Protein AF-A0A1M5U151-F1 (afdb_monomer_lite)

pLDDT: mean 74.94, std 15.11, range [44.91, 96.19]

Radius of gyration: 32.24 Å; chains: 1; bounding box: 62×48×95 Å

Foldseek 3Di:
DDDDDDDDDDDPVVVVVVVVVVVVVVVVVVVVVVVVVVVVVVVVVVVVVVVVVVVVVVVPPDDDDPPVVVVVVVVVVVVVVVVVVCVVVVVVCVVVVVPDDDVLLVVLLVCLVVVHQLVRSCVVSVHDSVVSVVSSVVSVVPDD

Sequence (144 aa):
MTIMTALPDMTPWALTIGILTALLLATGAGLLWQYYRYLKLHASYRKVLAEQDQAATGSSRSTGQGHASATFAADLNQAELTTKLQYPRLRDYGAIAERTAPERYRYAHRLSQNGMEAEQIASMLTISQHEAQQLVHLSRLSGP

Organism: NCBI:txid1121409

Structure (mmCIF, N/CA/C/O backbone):
data_AF-A0A1M5U151-F1
#
_entry.id   AF-A0A1M5U151-F1
#
loop_
_atom_site.group_PDB
_atom_site.id
_atom_site.type_symbol
_atom_site.label_atom_id
_atom_site.label_alt_id
_atom_site.label_comp_id
_atom_site.label_asym_id
_atom_site.label_entity_id
_atom_site.label_seq_id
_atom_site.pdbx_PDB_ins_code
_atom_site.Cartn_x
_atom_site.Cartn_y
_atom_site.Cartn_z
_atom_site.occupancy
_atom_site.B_iso_or_equiv
_atom_site.auth_seq_id
_atom_site.auth_comp_id
_atom_site.auth_asym_id
_atom_site.auth_atom_id
_atom_site.pdbx_PDB_model_num
ATOM 1 N N . MET A 1 1 ? 12.280 -5.218 -71.340 1.00 44.91 1 MET A N 1
ATOM 2 C CA . MET A 1 1 ? 13.398 -4.321 -70.983 1.00 44.91 1 MET A CA 1
ATOM 3 C C . MET A 1 1 ? 13.460 -4.309 -69.463 1.00 44.91 1 MET A C 1
ATOM 5 O O . MET A 1 1 ? 12.662 -3.631 -68.834 1.00 44.91 1 MET A O 1
ATOM 9 N N . THR A 1 2 ? 14.266 -5.199 -68.884 1.00 58.06 2 THR A N 1
ATOM 10 C CA . THR A 1 2 ? 14.249 -5.516 -67.446 1.00 58.06 2 THR A CA 1
ATOM 11 C C . THR A 1 2 ? 15.481 -4.887 -66.810 1.00 58.06 2 THR A C 1
ATOM 13 O O . THR A 1 2 ? 16.600 -5.256 -67.154 1.00 58.06 2 THR A O 1
ATOM 16 N N . ILE A 1 3 ? 15.283 -3.898 -65.940 1.00 61.78 3 ILE A N 1
ATOM 17 C CA . ILE A 1 3 ? 16.368 -3.210 -65.235 1.00 61.78 3 ILE A CA 1
ATOM 18 C C . ILE A 1 3 ? 16.742 -4.072 -64.023 1.00 61.78 3 ILE A C 1
ATOM 20 O O . ILE A 1 3 ? 16.033 -4.087 -63.022 1.00 61.78 3 ILE A O 1
ATOM 24 N N . MET A 1 4 ? 17.834 -4.829 -64.139 1.00 52.81 4 MET A N 1
ATOM 25 C CA . MET A 1 4 ? 18.482 -5.510 -63.015 1.00 52.81 4 MET A CA 1
ATOM 26 C C . MET A 1 4 ? 19.277 -4.463 -62.229 1.00 52.81 4 MET A C 1
ATOM 28 O O . MET A 1 4 ? 20.359 -4.053 -62.641 1.00 52.81 4 MET A O 1
ATOM 32 N N . THR A 1 5 ? 18.726 -3.985 -61.116 1.00 67.62 5 THR A N 1
ATOM 33 C CA . THR A 1 5 ? 19.461 -3.151 -60.160 1.00 67.62 5 THR A CA 1
ATOM 34 C C . THR A 1 5 ? 20.427 -4.040 -59.381 1.00 67.62 5 THR A C 1
ATOM 36 O O . THR A 1 5 ? 20.015 -4.769 -58.480 1.00 67.62 5 THR A O 1
ATOM 39 N N . ALA A 1 6 ? 21.707 -4.005 -59.754 1.00 58.12 6 ALA A N 1
ATOM 40 C CA . ALA A 1 6 ? 22.784 -4.574 -58.956 1.00 58.12 6 ALA A CA 1
ATOM 41 C C . ALA A 1 6 ? 22.852 -3.829 -57.613 1.00 58.12 6 ALA A C 1
ATOM 43 O O . ALA A 1 6 ? 23.023 -2.608 -57.593 1.00 58.12 6 ALA A O 1
ATOM 44 N N . LEU A 1 7 ? 22.674 -4.545 -56.499 1.00 65.94 7 LEU A N 1
ATOM 45 C CA . LEU A 1 7 ? 22.951 -3.978 -55.182 1.00 65.94 7 LEU A CA 1
ATOM 46 C C . LEU A 1 7 ? 24.470 -3.791 -55.037 1.00 65.94 7 LEU A C 1
ATOM 48 O O . LEU A 1 7 ? 25.218 -4.696 -55.403 1.00 65.94 7 LEU A O 1
ATOM 52 N N . PRO A 1 8 ? 24.935 -2.646 -54.513 1.00 74.31 8 PRO A N 1
ATOM 53 C CA . PRO A 1 8 ? 26.351 -2.427 -54.261 1.00 74.31 8 PRO A CA 1
ATOM 54 C C . PRO A 1 8 ? 26.841 -3.362 -53.150 1.00 74.31 8 PRO A C 1
ATOM 56 O O . PRO A 1 8 ? 26.194 -3.477 -52.106 1.00 74.31 8 PRO A O 1
ATOM 59 N N . ASP A 1 9 ? 27.995 -3.997 -53.362 1.00 75.62 9 ASP A N 1
ATOM 60 C CA . ASP A 1 9 ? 28.678 -4.819 -52.361 1.00 75.62 9 ASP A CA 1
ATOM 61 C C . ASP A 1 9 ? 29.056 -3.952 -51.152 1.00 75.62 9 ASP A C 1
ATOM 63 O O . ASP A 1 9 ? 30.059 -3.235 -51.142 1.00 75.62 9 ASP A O 1
ATOM 67 N N 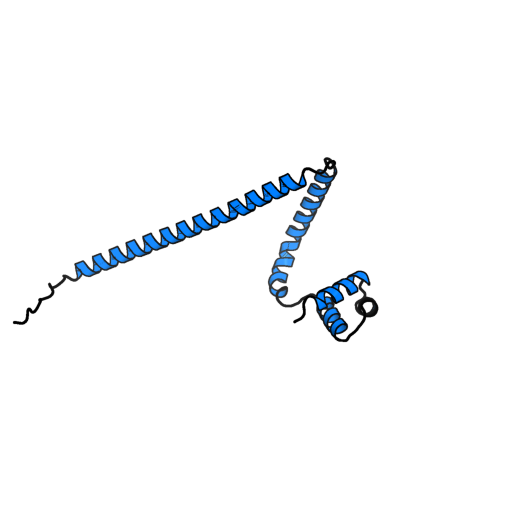. MET A 1 10 ? 28.211 -3.972 -50.120 1.00 73.25 10 MET A N 1
ATOM 68 C CA . MET A 1 10 ? 28.482 -3.264 -48.876 1.00 73.25 10 MET A CA 1
ATOM 69 C C . MET A 1 10 ? 29.598 -3.983 -48.122 1.00 73.25 10 MET A C 1
ATOM 71 O O . MET A 1 10 ? 29.474 -5.137 -47.715 1.00 73.25 10 MET A O 1
ATOM 75 N N . THR A 1 11 ? 30.701 -3.274 -47.906 1.00 82.06 11 THR A N 1
ATOM 76 C CA . THR A 1 11 ? 31.841 -3.773 -47.141 1.00 82.06 11 THR A CA 1
ATOM 77 C C . THR A 1 11 ? 31.434 -4.102 -45.695 1.00 82.06 11 THR A C 1
ATOM 79 O O . THR A 1 11 ? 30.758 -3.290 -45.059 1.00 82.06 11 THR A O 1
ATOM 82 N N . PRO A 1 12 ? 31.883 -5.231 -45.119 1.00 83.69 12 PRO A N 1
ATOM 83 C CA . PRO A 1 12 ? 31.377 -5.759 -43.845 1.00 83.69 12 PRO A CA 1
ATOM 84 C C . PRO A 1 12 ? 31.568 -4.822 -42.639 1.00 83.69 12 PRO A C 1
ATOM 86 O O . PRO A 1 12 ? 30.789 -4.872 -41.689 1.00 83.69 12 PRO A O 1
ATOM 89 N N . TRP A 1 13 ? 32.552 -3.918 -42.682 1.00 84.88 13 TRP A N 1
ATOM 90 C CA . TRP A 1 13 ? 32.767 -2.905 -41.641 1.00 84.88 13 TRP A CA 1
ATOM 91 C C . TRP A 1 13 ? 31.679 -1.816 -41.613 1.00 84.88 13 TRP A C 1
ATOM 93 O O . TRP A 1 13 ? 31.455 -1.197 -40.577 1.00 84.88 13 TRP A O 1
ATOM 103 N N . ALA A 1 14 ? 30.956 -1.593 -42.715 1.00 86.31 14 ALA A N 1
ATOM 104 C CA . ALA A 1 14 ? 29.850 -0.636 -42.749 1.00 86.31 14 ALA A CA 1
ATOM 105 C C . ALA A 1 14 ? 28.634 -1.150 -41.954 1.00 86.31 14 ALA A C 1
ATOM 107 O O . ALA A 1 14 ? 27.945 -0.374 -41.291 1.00 86.31 14 ALA A O 1
ATOM 108 N N . LEU A 1 15 ? 28.404 -2.469 -41.955 1.00 85.50 15 LEU A N 1
ATOM 109 C CA . LEU A 1 15 ? 27.316 -3.096 -41.198 1.00 85.50 15 LEU A CA 1
ATOM 110 C C . LEU A 1 15 ? 27.562 -3.037 -39.687 1.00 85.50 15 LEU A C 1
ATOM 112 O O . LEU A 1 15 ? 26.639 -2.755 -38.925 1.00 85.50 15 LEU A O 1
ATOM 116 N N . THR A 1 16 ? 28.803 -3.250 -39.239 1.00 91.12 16 THR A N 1
ATOM 117 C CA . THR A 1 16 ? 29.135 -3.211 -37.806 1.00 91.12 16 THR A CA 1
ATOM 118 C C . THR A 1 16 ? 28.961 -1.809 -37.218 1.00 91.12 16 THR A C 1
ATOM 120 O O . THR A 1 16 ? 28.402 -1.672 -36.130 1.00 91.12 16 THR A O 1
ATOM 123 N N . ILE A 1 17 ? 29.345 -0.762 -37.957 1.00 93.12 17 ILE A N 1
ATOM 124 C CA . ILE A 1 17 ? 29.118 0.638 -37.561 1.00 93.12 17 ILE A CA 1
ATOM 125 C C . ILE A 1 17 ? 27.615 0.953 -37.502 1.00 93.12 17 ILE A C 1
ATOM 127 O O . ILE A 1 17 ? 27.149 1.590 -36.553 1.00 93.12 17 ILE A O 1
ATOM 131 N N . GLY A 1 18 ? 26.836 0.469 -38.474 1.00 91.88 18 GLY A N 1
ATOM 132 C CA . GLY A 1 18 ? 25.380 0.634 -38.473 1.00 91.88 18 GLY A CA 1
ATOM 133 C C . GLY A 1 18 ? 24.716 0.003 -37.244 1.00 91.88 18 GLY A C 1
ATOM 134 O O . GLY A 1 18 ? 23.894 0.635 -36.585 1.00 91.88 18 GLY A O 1
ATOM 135 N N . ILE A 1 19 ? 25.126 -1.210 -36.868 1.00 92.94 19 ILE A N 1
ATOM 136 C CA . ILE A 1 19 ? 24.588 -1.903 -35.687 1.00 92.94 19 ILE A CA 1
ATOM 137 C C . ILE A 1 19 ? 24.984 -1.179 -34.391 1.00 92.94 19 ILE A C 1
ATOM 139 O O . ILE A 1 19 ? 24.147 -0.998 -33.505 1.00 92.94 19 ILE A O 1
ATOM 143 N N . LEU A 1 20 ? 26.236 -0.721 -34.281 1.00 95.69 20 LEU A N 1
ATOM 144 C CA . LEU A 1 20 ? 26.723 -0.012 -33.094 1.00 95.69 20 LEU A CA 1
ATOM 145 C C . LEU A 1 20 ? 25.967 1.307 -32.867 1.00 95.69 20 LEU A C 1
ATOM 147 O O . LEU A 1 20 ? 25.560 1.610 -31.746 1.00 95.69 20 LEU A O 1
ATOM 151 N N . THR A 1 21 ? 25.747 2.079 -33.934 1.00 94.50 21 THR A N 1
ATOM 152 C CA . THR A 1 21 ? 25.007 3.349 -33.851 1.00 94.50 21 THR A CA 1
ATOM 153 C C . THR A 1 21 ? 23.536 3.123 -33.503 1.00 94.50 21 THR A C 1
ATOM 155 O O . THR A 1 21 ? 22.997 3.839 -32.658 1.00 94.50 21 THR A O 1
ATOM 158 N N . ALA A 1 22 ? 22.904 2.083 -34.057 1.00 94.25 22 ALA A N 1
ATOM 159 C CA . ALA A 1 22 ? 21.538 1.701 -33.705 1.00 94.25 22 ALA A CA 1
ATOM 160 C C . ALA A 1 22 ? 21.401 1.304 -32.223 1.00 94.25 22 ALA A C 1
ATOM 162 O O . ALA A 1 22 ? 20.462 1.740 -31.556 1.00 94.25 22 ALA A O 1
ATOM 163 N N . LEU A 1 23 ? 22.353 0.537 -31.680 1.00 95.75 23 LEU A N 1
ATOM 164 C CA . LEU A 1 23 ? 22.370 0.166 -30.259 1.00 95.75 23 LEU A CA 1
ATOM 165 C C . LEU A 1 23 ? 22.542 1.386 -29.343 1.00 95.75 23 LEU A C 1
ATOM 167 O O . LEU A 1 23 ? 21.855 1.505 -28.324 1.00 95.75 23 LEU A O 1
ATOM 171 N N . LEU A 1 24 ? 23.420 2.318 -29.713 1.00 96.19 24 LEU A N 1
ATOM 172 C CA . LEU A 1 24 ? 23.651 3.541 -28.944 1.00 96.19 24 LEU A CA 1
ATOM 173 C C . LEU A 1 24 ? 22.420 4.466 -28.945 1.00 96.19 24 LEU A C 1
ATOM 175 O O . LEU A 1 24 ? 22.055 5.023 -27.911 1.00 96.19 24 LEU A O 1
ATOM 179 N N . LEU A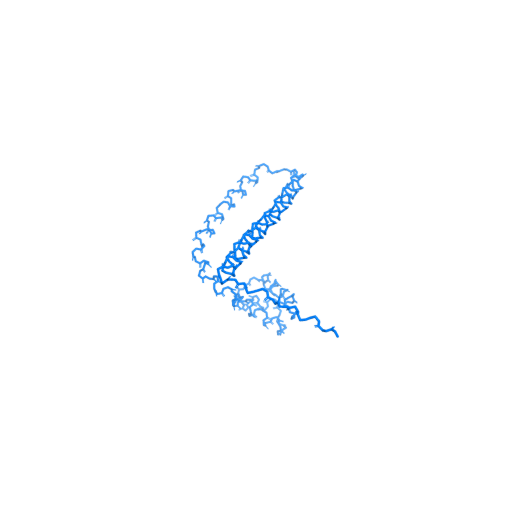 1 25 ? 21.718 4.573 -30.076 1.00 96.06 25 LEU A N 1
ATOM 180 C CA . LEU A 1 25 ? 20.459 5.318 -30.157 1.00 96.06 25 LEU A CA 1
ATOM 181 C C . LEU A 1 25 ? 19.333 4.646 -29.362 1.00 96.06 25 LEU A C 1
ATOM 183 O O . LEU A 1 25 ? 18.597 5.331 -28.653 1.00 96.06 25 LEU A O 1
ATOM 187 N N . ALA A 1 26 ? 19.212 3.317 -29.432 1.00 95.75 26 ALA A N 1
ATOM 188 C CA . ALA A 1 26 ? 18.185 2.572 -28.705 1.00 95.75 26 ALA A CA 1
ATOM 189 C C . ALA A 1 26 ? 18.357 2.695 -27.183 1.00 95.75 26 ALA A C 1
ATOM 191 O O . ALA A 1 26 ? 17.390 2.942 -26.460 1.00 95.75 26 ALA A O 1
ATOM 192 N N . THR A 1 27 ? 19.593 2.577 -26.695 1.00 94.75 27 THR A N 1
ATOM 193 C CA . THR A 1 27 ? 19.912 2.759 -25.270 1.00 94.75 27 THR A CA 1
ATOM 194 C C . THR A 1 27 ? 19.664 4.195 -24.812 1.00 94.75 27 THR A C 1
ATOM 196 O O . THR A 1 27 ? 19.027 4.397 -23.777 1.00 94.75 27 THR A O 1
ATOM 199 N N . GLY A 1 28 ? 20.071 5.191 -25.605 1.00 95.50 28 GLY A N 1
ATOM 200 C CA . GLY A 1 28 ? 19.790 6.600 -25.327 1.00 95.50 28 GLY A CA 1
ATOM 201 C C . GLY A 1 28 ? 18.290 6.903 -25.250 1.00 95.50 28 GLY A C 1
ATOM 202 O O . GLY A 1 28 ? 17.829 7.519 -24.289 1.00 95.50 28 GLY A O 1
ATOM 203 N N . ALA A 1 29 ? 17.505 6.408 -26.212 1.00 95.94 29 ALA A N 1
ATOM 204 C CA . ALA A 1 29 ? 16.051 6.561 -26.222 1.00 95.94 29 ALA A CA 1
ATOM 205 C C . ALA A 1 29 ? 15.382 5.867 -25.021 1.00 95.94 29 ALA A C 1
ATOM 207 O O . ALA A 1 29 ? 14.458 6.424 -24.425 1.00 95.94 29 ALA A O 1
ATOM 208 N N . GLY A 1 30 ? 15.872 4.688 -24.623 1.00 95.88 30 GLY A N 1
ATOM 209 C CA . GLY A 1 30 ? 15.395 3.963 -23.444 1.00 95.88 30 GLY A CA 1
ATOM 210 C C . GLY A 1 30 ? 15.632 4.726 -22.138 1.00 95.88 30 GLY A C 1
ATOM 211 O O . GLY A 1 30 ? 14.705 4.883 -21.340 1.00 95.88 30 GLY A O 1
ATOM 212 N N . LEU A 1 31 ? 16.841 5.264 -21.943 1.00 96.19 31 LEU A N 1
ATOM 213 C CA . LEU A 1 31 ? 17.177 6.087 -20.775 1.00 96.19 31 LEU A CA 1
ATOM 214 C C . LEU A 1 31 ? 16.351 7.375 -20.735 1.00 96.19 31 LEU A C 1
ATOM 216 O O . LEU A 1 31 ? 15.843 7.752 -19.679 1.00 96.19 31 LEU A O 1
ATOM 220 N N . LEU A 1 32 ? 16.159 8.019 -21.889 1.00 95.56 32 LEU A N 1
ATOM 221 C CA . LEU A 1 32 ? 15.322 9.209 -22.002 1.00 95.56 32 LEU A CA 1
ATOM 222 C C . LEU A 1 32 ? 13.865 8.891 -21.630 1.00 95.56 32 LEU A C 1
ATOM 224 O O . LEU A 1 32 ? 13.255 9.618 -20.849 1.00 95.56 32 LEU A O 1
ATOM 228 N N . TRP A 1 33 ? 13.313 7.780 -22.125 1.00 95.38 33 TRP A N 1
ATOM 229 C CA . TRP A 1 33 ? 11.960 7.338 -21.781 1.00 95.38 33 TRP A CA 1
ATOM 230 C C . TRP A 1 33 ? 11.812 7.024 -20.288 1.00 95.38 33 TRP A C 1
ATOM 232 O O . TRP A 1 33 ? 10.837 7.444 -19.659 1.00 95.38 33 TRP A O 1
ATOM 242 N N . GLN A 1 34 ? 12.797 6.350 -19.691 1.00 94.31 34 GLN A N 1
ATOM 243 C CA . GLN A 1 34 ? 12.822 6.074 -18.256 1.00 94.31 34 GLN A CA 1
ATOM 244 C C . GLN A 1 34 ? 12.884 7.368 -17.433 1.00 94.31 34 GLN A C 1
ATOM 246 O O . GLN A 1 34 ? 12.158 7.499 -16.446 1.00 94.31 34 GLN A O 1
ATOM 251 N N . TYR A 1 35 ? 13.683 8.346 -17.867 1.00 94.94 35 TYR A N 1
ATOM 252 C CA . TYR A 1 35 ? 13.764 9.665 -17.245 1.00 94.94 35 TYR A CA 1
ATOM 253 C C . TYR A 1 35 ? 12.431 10.422 -17.331 1.00 94.94 35 TYR A C 1
ATOM 255 O O . TYR A 1 35 ? 11.936 10.920 -16.321 1.00 94.94 35 TYR A O 1
ATOM 263 N N . TYR A 1 36 ? 11.780 10.433 -18.499 1.00 94.25 36 TYR A N 1
ATOM 264 C CA . TYR A 1 36 ? 10.444 11.021 -18.655 1.00 94.25 36 TYR A CA 1
ATOM 265 C C . TYR A 1 36 ? 9.400 10.337 -17.770 1.00 94.25 36 TYR A C 1
ATOM 267 O O . TYR A 1 36 ? 8.560 11.006 -17.161 1.00 94.25 36 TYR A O 1
ATOM 275 N N . ARG A 1 37 ? 9.453 9.005 -17.657 1.00 91.94 37 ARG A N 1
ATOM 276 C CA . ARG A 1 37 ? 8.560 8.243 -16.778 1.00 91.94 37 ARG A CA 1
ATOM 277 C C . ARG A 1 37 ? 8.787 8.602 -15.309 1.00 91.94 37 ARG A C 1
ATOM 279 O O . ARG A 1 37 ? 7.813 8.795 -14.583 1.00 91.94 37 ARG A O 1
ATOM 286 N N . TYR A 1 38 ? 10.046 8.734 -14.894 1.00 91.19 38 TYR A N 1
ATOM 287 C CA . TYR A 1 38 ? 10.419 9.178 -13.551 1.00 91.19 38 TYR A CA 1
ATOM 288 C C . TYR A 1 38 ? 9.879 10.585 -13.258 1.00 91.19 38 TYR A C 1
ATOM 290 O O . TYR A 1 38 ? 9.246 10.809 -12.227 1.00 91.19 38 TYR A O 1
ATOM 298 N N . LEU A 1 39 ? 10.029 11.514 -14.205 1.00 88.44 39 LEU A N 1
ATOM 299 C CA . LEU A 1 39 ? 9.554 12.891 -14.068 1.00 88.44 39 LEU A CA 1
ATOM 300 C C . LEU A 1 39 ? 8.020 12.974 -13.954 1.00 88.44 39 LEU A C 1
ATOM 302 O O . LEU A 1 39 ? 7.485 13.719 -13.131 1.00 88.44 39 LEU A O 1
ATOM 306 N N . LYS A 1 40 ? 7.297 12.163 -14.738 1.00 84.81 40 LYS A N 1
ATOM 307 C CA . LYS A 1 40 ? 5.826 12.105 -14.714 1.00 84.81 40 LYS A CA 1
ATOM 308 C C . LYS A 1 40 ? 5.278 11.568 -13.387 1.00 84.81 40 LYS A C 1
ATOM 310 O O . LYS A 1 40 ? 4.207 11.992 -12.950 1.00 84.81 40 LYS A O 1
ATOM 315 N N . LEU A 1 41 ? 6.006 10.665 -12.729 1.00 80.69 41 LEU A N 1
ATOM 316 C CA . LEU A 1 41 ? 5.611 10.130 -11.426 1.00 80.69 41 LEU A CA 1
ATOM 317 C C . LEU A 1 41 ? 5.662 11.223 -10.344 1.00 80.69 41 LEU A C 1
ATOM 319 O O . LEU A 1 41 ? 4.703 11.394 -9.593 1.00 80.69 41 LEU A O 1
ATOM 323 N N . HIS A 1 42 ? 6.710 12.051 -10.351 1.00 75.50 42 HIS A N 1
ATOM 324 C CA . HIS A 1 42 ? 6.861 13.198 -9.442 1.00 75.50 42 HIS A CA 1
ATOM 325 C C . HIS A 1 42 ? 5.776 14.259 -9.592 1.00 75.50 42 HIS A C 1
ATOM 327 O O . HIS A 1 42 ? 5.315 14.825 -8.601 1.00 75.50 42 HIS A O 1
ATOM 333 N N . ALA A 1 43 ? 5.288 14.483 -10.812 1.00 79.81 43 ALA A N 1
ATOM 334 C CA . ALA A 1 43 ? 4.168 15.392 -11.036 1.00 79.81 43 ALA A CA 1
ATOM 335 C C . ALA A 1 43 ? 2.867 14.931 -10.345 1.00 79.81 43 ALA A C 1
ATOM 337 O O . ALA A 1 43 ? 2.041 15.771 -9.991 1.00 79.81 43 ALA A O 1
ATOM 338 N N . SER A 1 44 ? 2.692 13.623 -10.122 1.00 78.12 44 SER A N 1
ATOM 339 C CA . SER A 1 44 ? 1.506 13.070 -9.447 1.00 78.12 44 SER A CA 1
ATOM 340 C C . SER A 1 44 ? 1.580 13.253 -7.929 1.00 78.12 44 SER A C 1
ATOM 342 O O . SER A 1 44 ? 0.579 13.601 -7.309 1.00 78.12 44 SER A O 1
ATOM 344 N N . TYR A 1 45 ? 2.774 13.140 -7.339 1.00 76.12 45 TYR A N 1
ATOM 345 C CA . TYR A 1 45 ? 2.981 13.388 -5.907 1.00 76.12 45 TYR A CA 1
ATOM 346 C C . TYR A 1 45 ? 2.695 14.841 -5.505 1.00 76.12 45 TYR A C 1
ATOM 348 O O . TYR A 1 45 ? 2.148 15.089 -4.434 1.00 76.12 45 TYR A O 1
ATOM 356 N N . ARG A 1 46 ? 2.988 15.811 -6.383 1.00 74.50 46 ARG A N 1
ATOM 357 C CA . ARG A 1 46 ? 2.713 17.236 -6.115 1.00 74.50 46 ARG A CA 1
ATOM 358 C C . ARG A 1 46 ? 1.224 17.549 -5.964 1.00 74.50 46 ARG A C 1
ATOM 360 O O . ARG A 1 46 ? 0.882 18.462 -5.222 1.00 74.50 46 ARG A O 1
ATOM 367 N N . LYS A 1 47 ? 0.351 16.811 -6.655 1.00 78.62 47 LYS A N 1
ATOM 368 C CA . LYS A 1 47 ? -1.103 17.003 -6.555 1.00 78.62 47 LYS A CA 1
ATOM 369 C C . LYS A 1 47 ? -1.635 16.512 -5.215 1.00 78.62 47 LYS A C 1
ATOM 371 O O . LYS A 1 47 ? -2.402 17.221 -4.584 1.00 78.62 47 LYS A O 1
ATOM 376 N N . VAL A 1 48 ? -1.136 15.368 -4.751 1.00 79.25 48 VAL A N 1
ATOM 377 C CA . VAL A 1 48 ? -1.514 14.793 -3.452 1.00 79.25 48 VAL A CA 1
ATOM 378 C C . VAL A 1 48 ? -1.092 15.705 -2.295 1.00 79.25 48 VAL A C 1
ATOM 380 O O . VAL A 1 48 ? -1.866 15.913 -1.369 1.00 79.25 48 VAL A O 1
ATOM 383 N N . LEU A 1 49 ? 0.099 16.311 -2.367 1.00 75.62 49 LEU A N 1
ATOM 384 C CA . LEU A 1 49 ? 0.547 17.303 -1.376 1.00 75.62 49 LEU A CA 1
ATOM 385 C C . LEU A 1 49 ? -0.337 18.562 -1.383 1.00 75.62 49 LEU A C 1
ATOM 387 O O . LEU A 1 49 ? -0.762 19.019 -0.328 1.00 75.62 49 LEU A O 1
ATOM 391 N N . ALA A 1 50 ? -0.683 19.077 -2.567 1.00 76.81 50 ALA A N 1
ATOM 392 C CA . ALA A 1 50 ? -1.572 20.233 -2.684 1.00 76.81 50 ALA A CA 1
ATOM 393 C C . ALA A 1 50 ? -3.006 19.941 -2.191 1.00 76.81 50 ALA A C 1
ATOM 395 O O . ALA A 1 50 ? -3.650 20.819 -1.620 1.00 76.81 50 ALA A O 1
ATOM 396 N N . GLU A 1 51 ? -3.507 18.718 -2.384 1.00 76.75 51 GLU A N 1
ATOM 397 C CA . GLU A 1 51 ? -4.800 18.267 -1.851 1.00 76.75 51 GLU A CA 1
ATOM 398 C C . GLU A 1 51 ? -4.775 18.139 -0.318 1.00 76.75 51 GLU A C 1
ATOM 400 O O . GLU A 1 51 ? -5.752 18.499 0.340 1.00 76.75 51 GLU A O 1
ATOM 405 N N . GLN A 1 52 ? -3.652 17.709 0.271 1.00 71.62 52 GLN A N 1
ATOM 406 C CA . GLN A 1 52 ? -3.479 17.688 1.728 1.00 71.62 52 GLN A CA 1
ATOM 407 C C . GLN A 1 52 ? -3.459 19.097 2.334 1.00 71.62 52 GLN A C 1
ATOM 409 O O . GLN A 1 52 ? -4.114 19.325 3.353 1.00 71.62 52 GLN A O 1
ATOM 414 N N . ASP A 1 53 ? -2.792 20.055 1.687 1.00 70.12 53 ASP A N 1
ATOM 415 C CA . ASP A 1 53 ? -2.769 21.450 2.144 1.00 70.12 53 ASP A CA 1
ATOM 416 C C . ASP A 1 53 ? -4.165 22.094 2.089 1.00 70.12 53 ASP A C 1
ATOM 418 O O . ASP A 1 53 ? -4.548 22.837 2.999 1.00 70.12 53 ASP A O 1
ATOM 422 N N . GLN A 1 54 ? -4.964 21.770 1.063 1.00 68.81 54 GLN A N 1
ATOM 423 C CA . GLN A 1 54 ? -6.356 22.224 0.940 1.00 68.81 54 GLN A CA 1
ATOM 424 C C . GLN A 1 54 ? -7.281 21.585 1.987 1.00 68.81 54 GLN A C 1
ATOM 426 O O . GLN A 1 54 ? -8.133 22.273 2.554 1.00 68.81 54 GLN A O 1
ATOM 431 N N . ALA A 1 55 ? -7.095 20.301 2.305 1.00 68.38 55 ALA A N 1
ATOM 432 C CA . ALA A 1 55 ? -7.834 19.638 3.380 1.00 68.38 55 ALA A CA 1
ATOM 433 C C . ALA A 1 55 ? -7.487 20.228 4.764 1.00 68.38 55 ALA A C 1
ATOM 435 O O . ALA A 1 55 ? -8.380 20.478 5.576 1.00 68.38 55 ALA A O 1
ATOM 436 N N . ALA A 1 56 ? -6.211 20.541 5.014 1.00 64.44 56 ALA A N 1
ATOM 437 C CA . ALA A 1 56 ? -5.753 21.155 6.262 1.00 64.44 56 ALA A CA 1
ATOM 438 C C . ALA A 1 56 ? -6.252 22.604 6.442 1.00 64.44 56 ALA A C 1
ATOM 440 O O . ALA A 1 56 ? -6.630 23.007 7.550 1.00 64.44 56 ALA A O 1
ATOM 441 N N . THR A 1 57 ? -6.314 23.389 5.359 1.00 60.09 57 THR A N 1
ATOM 442 C CA . THR A 1 57 ? -6.881 24.751 5.404 1.00 60.09 57 THR A CA 1
ATOM 443 C C . THR A 1 57 ? -8.410 24.759 5.495 1.00 60.09 57 THR A C 1
ATOM 445 O O . THR A 1 57 ? -8.962 25.652 6.138 1.00 60.09 57 THR A O 1
ATOM 448 N N . GLY A 1 58 ? -9.101 23.750 4.951 1.00 58.41 58 GLY A N 1
ATOM 449 C CA . GLY A 1 58 ? -10.549 23.567 5.111 1.00 58.41 58 GLY A CA 1
ATOM 450 C C . GLY A 1 58 ? -10.977 23.189 6.538 1.00 58.41 58 GLY A C 1
ATOM 451 O O . GLY A 1 58 ? -11.981 23.702 7.033 1.00 58.41 58 GLY A O 1
ATOM 452 N N . SER A 1 59 ? -10.192 22.361 7.237 1.00 56.25 59 SER A N 1
ATOM 453 C CA . SER A 1 59 ? -10.478 21.933 8.620 1.00 56.25 59 SER A CA 1
ATOM 454 C C . SER A 1 59 ? -10.139 22.968 9.701 1.00 56.25 59 SER A C 1
ATOM 456 O O . SER A 1 59 ? -10.617 22.848 10.825 1.00 56.25 59 SER A O 1
ATOM 458 N N . SER A 1 60 ? -9.366 24.014 9.393 1.00 50.88 60 SER A N 1
ATOM 459 C CA . SER A 1 60 ? -8.890 24.979 10.403 1.00 50.88 60 SER A CA 1
ATOM 460 C C . SER A 1 60 ? -9.871 26.123 10.718 1.00 50.88 60 SER A C 1
ATOM 462 O O . SER A 1 60 ? -9.551 27.001 11.518 1.00 50.88 60 SER A O 1
ATOM 464 N N . ARG A 1 61 ? -11.079 26.143 10.128 1.00 53.19 61 ARG A N 1
ATOM 465 C CA . ARG A 1 61 ? -12.079 27.211 10.363 1.00 53.19 61 ARG A CA 1
ATOM 466 C C . ARG A 1 61 ? -13.100 26.914 11.475 1.00 53.19 61 ARG A C 1
ATOM 468 O O . ARG A 1 61 ? -13.981 27.738 11.707 1.00 53.19 61 ARG A O 1
ATOM 475 N N . SER A 1 62 ? -12.964 25.808 12.212 1.00 49.38 62 SER A N 1
ATOM 476 C CA . SER A 1 62 ? -13.705 25.572 13.461 1.00 49.38 62 SER A CA 1
ATOM 477 C C . SER A 1 62 ? -12.842 25.923 14.681 1.00 49.38 62 SER A C 1
ATOM 479 O O . SER A 1 62 ? -12.033 25.132 15.153 1.00 49.38 62 SER A O 1
ATOM 481 N N . THR A 1 63 ? -13.013 27.154 15.154 1.00 52.78 63 THR A N 1
ATOM 482 C CA . THR A 1 63 ? -12.859 27.632 16.541 1.00 52.78 63 THR A CA 1
ATOM 483 C C . THR A 1 63 ? -12.490 26.586 17.615 1.00 52.78 63 THR A C 1
ATOM 485 O O . THR A 1 63 ? -13.319 25.749 17.959 1.00 52.78 63 THR A O 1
ATOM 488 N N . GLY A 1 64 ? -11.311 26.734 18.252 1.00 52.69 64 GLY A N 1
ATOM 489 C CA . GLY A 1 64 ? -11.146 26.396 19.680 1.00 52.69 64 GLY A CA 1
ATOM 490 C C . GLY A 1 64 ? -10.131 25.326 20.128 1.00 52.69 64 GLY A C 1
ATOM 491 O O . GLY A 1 64 ? -10.375 24.716 21.163 1.00 52.69 64 GLY A O 1
ATOM 492 N N . GLN A 1 65 ? -9.006 25.065 19.443 1.00 49.50 65 GLN A N 1
ATOM 493 C CA . GLN A 1 65 ? -8.084 23.973 19.844 1.00 49.50 65 GLN A CA 1
ATOM 494 C C . GLN A 1 65 ? -6.584 24.333 19.822 1.00 49.50 65 GLN A C 1
ATOM 496 O O . GLN A 1 65 ? -5.796 23.749 19.088 1.00 49.50 65 GLN A O 1
ATOM 501 N N . GLY A 1 66 ? -6.151 25.264 20.678 1.00 50.03 66 GLY A N 1
ATOM 502 C CA . GLY A 1 66 ? -4.716 25.480 20.947 1.00 50.03 66 GLY A CA 1
ATOM 503 C C . GLY A 1 66 ? -4.100 24.429 21.886 1.00 50.03 66 GLY A C 1
ATOM 504 O O . GLY A 1 66 ? -2.937 24.071 21.740 1.00 50.03 66 GLY A O 1
ATOM 505 N N . HIS A 1 67 ? -4.889 23.882 22.818 1.00 49.12 67 HIS A N 1
ATOM 506 C CA . HIS A 1 67 ? -4.410 22.908 23.810 1.00 49.12 67 HIS A CA 1
ATOM 507 C C . HIS A 1 67 ? -4.578 21.444 23.381 1.00 49.12 67 HIS A C 1
ATOM 509 O O . HIS A 1 67 ? -3.710 20.631 23.679 1.00 49.12 67 HIS A O 1
ATOM 515 N N . ALA A 1 68 ? -5.638 21.114 22.633 1.00 56.22 68 ALA A N 1
ATOM 516 C CA . ALA A 1 68 ? -5.879 19.747 22.161 1.00 56.22 68 ALA A CA 1
ATOM 517 C C . ALA A 1 68 ? -4.869 19.297 21.089 1.00 56.22 68 ALA A C 1
ATOM 519 O O . ALA A 1 68 ? -4.556 18.115 20.996 1.00 56.22 68 ALA A O 1
ATOM 520 N N . SER A 1 69 ? -4.328 20.238 20.307 1.00 58.59 69 SER A N 1
ATOM 521 C CA . SER A 1 69 ? -3.343 19.949 19.257 1.00 58.59 69 SER A CA 1
ATOM 522 C C . SER A 1 69 ? -1.999 19.481 19.831 1.00 58.59 69 SER A C 1
ATOM 524 O O . SER A 1 69 ? -1.402 18.535 19.324 1.00 58.59 69 SER A O 1
ATOM 526 N N . ALA A 1 70 ? -1.551 20.075 20.944 1.00 61.78 70 ALA A N 1
ATOM 527 C CA . ALA A 1 70 ? -0.292 19.698 21.586 1.00 61.78 70 ALA A CA 1
ATOM 528 C C . ALA A 1 70 ? -0.366 18.313 22.251 1.00 61.78 70 ALA A C 1
ATOM 530 O O . ALA A 1 70 ? 0.568 17.522 22.127 1.00 61.78 70 ALA A O 1
ATOM 531 N N . THR A 1 71 ? -1.485 17.999 22.912 1.00 65.81 71 THR A N 1
ATOM 532 C CA . THR A 1 71 ? -1.724 16.668 23.492 1.00 65.81 71 THR A CA 1
ATOM 533 C C . THR A 1 71 ? -1.910 15.615 22.407 1.00 65.81 71 THR A C 1
ATOM 535 O O . THR A 1 71 ? -1.286 14.566 22.477 1.00 65.81 71 THR A O 1
ATOM 538 N N . PHE A 1 72 ? -2.658 15.925 21.343 1.00 74.25 72 PHE A N 1
ATOM 539 C CA . PHE A 1 72 ? -2.820 15.018 20.207 1.00 74.25 72 PHE A CA 1
ATOM 540 C C . PHE A 1 72 ? -1.488 14.724 19.505 1.00 74.25 72 PHE A C 1
ATOM 542 O O . PHE A 1 72 ? -1.208 13.577 19.177 1.00 74.25 72 PHE A O 1
ATOM 549 N N . ALA A 1 73 ? -0.636 15.734 19.309 1.00 71.94 73 ALA A N 1
ATOM 550 C CA . ALA A 1 73 ? 0.688 15.543 18.724 1.00 71.94 73 ALA A CA 1
ATOM 551 C C . ALA A 1 73 ? 1.598 14.681 19.614 1.00 71.94 73 ALA A C 1
ATOM 553 O O . ALA A 1 73 ? 2.348 13.853 19.098 1.00 71.94 73 ALA A O 1
ATOM 554 N N . ALA A 1 74 ? 1.522 14.843 20.938 1.00 71.19 74 ALA A N 1
ATOM 555 C CA . ALA A 1 74 ? 2.261 14.011 21.883 1.00 71.19 74 ALA A CA 1
ATOM 556 C C . ALA A 1 74 ? 1.772 12.552 21.859 1.00 71.19 74 ALA A C 1
ATOM 558 O O . ALA A 1 74 ? 2.590 11.638 21.727 1.00 71.19 74 ALA A O 1
ATOM 559 N N . ASP A 1 75 ? 0.454 12.343 21.885 1.00 76.50 75 ASP A N 1
ATOM 560 C CA . ASP A 1 75 ? -0.175 11.021 21.810 1.00 76.50 75 ASP A CA 1
ATOM 561 C C . ASP A 1 75 ? 0.147 10.325 20.480 1.00 76.50 75 ASP A C 1
ATOM 563 O O . ASP A 1 75 ? 0.463 9.134 20.451 1.00 76.50 75 ASP A O 1
ATOM 567 N N . LEU A 1 76 ? 0.144 11.076 19.375 1.00 78.19 76 LEU A N 1
ATOM 568 C CA . LEU A 1 76 ? 0.482 10.569 18.048 1.00 78.19 76 LEU A CA 1
ATOM 569 C C . LEU A 1 76 ? 1.953 10.155 17.959 1.00 78.19 76 LEU A C 1
ATOM 571 O O . LEU A 1 76 ? 2.260 9.090 17.428 1.00 78.19 76 LEU A O 1
ATOM 575 N N . ASN A 1 77 ? 2.862 10.956 18.514 1.00 75.38 77 ASN A N 1
ATOM 576 C CA . ASN A 1 77 ? 4.292 10.655 18.515 1.00 75.38 77 ASN A CA 1
ATOM 577 C C . ASN A 1 77 ? 4.593 9.417 19.381 1.00 75.38 77 ASN A C 1
ATOM 579 O O . ASN A 1 77 ? 5.364 8.536 18.998 1.00 75.38 77 ASN A O 1
ATOM 583 N N . GLN A 1 78 ? 3.905 9.279 20.518 1.00 73.50 78 GLN A N 1
ATOM 584 C CA . GLN A 1 78 ? 3.977 8.080 21.350 1.00 73.50 78 GLN A CA 1
ATOM 585 C C . GLN A 1 78 ? 3.409 6.844 20.628 1.00 73.50 78 GLN A C 1
ATOM 587 O O . GLN A 1 78 ? 4.030 5.776 20.644 1.00 73.50 78 GLN A O 1
ATOM 592 N N . ALA A 1 79 ? 2.276 6.975 19.935 1.00 72.50 79 ALA A N 1
ATOM 593 C CA . ALA A 1 79 ? 1.700 5.904 19.124 1.00 72.50 79 ALA A CA 1
ATOM 594 C C . ALA A 1 79 ? 2.623 5.497 17.956 1.00 72.50 79 ALA A C 1
ATOM 596 O O . ALA A 1 79 ? 2.807 4.308 17.688 1.00 72.50 79 ALA A O 1
ATOM 597 N N . GLU A 1 80 ? 3.280 6.456 17.305 1.00 75.25 80 GLU A N 1
ATOM 598 C CA . GLU A 1 80 ? 4.231 6.196 16.223 1.00 75.25 80 GLU A CA 1
ATOM 599 C C . GLU A 1 80 ? 5.468 5.438 16.727 1.00 75.25 80 GLU A C 1
ATOM 601 O O . GLU A 1 80 ? 5.899 4.462 16.105 1.00 75.25 80 GLU A O 1
ATOM 606 N N . LEU A 1 81 ? 6.010 5.823 17.886 1.00 73.81 81 LEU A N 1
ATOM 607 C CA . LEU A 1 81 ? 7.137 5.133 18.517 1.00 73.81 81 LEU A CA 1
ATOM 608 C C . LEU A 1 81 ? 6.778 3.697 18.910 1.00 73.81 81 LEU A C 1
ATOM 610 O O . LEU A 1 81 ? 7.530 2.771 18.603 1.00 73.81 81 LEU A O 1
ATOM 614 N N . THR A 1 82 ? 5.613 3.481 19.525 1.00 70.81 82 THR A N 1
ATOM 615 C CA . THR A 1 82 ? 5.155 2.123 19.870 1.00 70.81 82 THR A CA 1
ATOM 616 C C . THR A 1 82 ? 4.956 1.257 18.623 1.00 70.81 82 THR A C 1
ATOM 618 O O . THR A 1 82 ? 5.374 0.100 18.609 1.00 70.81 82 THR A O 1
ATOM 621 N N . THR A 1 83 ? 4.428 1.829 17.539 1.00 66.81 83 THR A N 1
ATOM 622 C CA . THR A 1 83 ? 4.234 1.127 16.262 1.00 66.81 83 THR A CA 1
ATOM 623 C C . THR A 1 83 ? 5.568 0.771 15.603 1.00 66.81 83 THR A C 1
ATOM 625 O O . THR A 1 83 ? 5.752 -0.359 15.148 1.00 66.81 83 THR A O 1
ATOM 628 N N . LYS A 1 84 ? 6.548 1.684 15.610 1.00 66.44 84 LYS A N 1
ATOM 629 C CA . LYS A 1 84 ? 7.904 1.429 15.089 1.00 66.44 84 LYS A CA 1
ATOM 630 C C . LYS A 1 84 ? 8.636 0.340 15.874 1.00 66.44 84 LYS A C 1
ATOM 632 O O . LYS A 1 84 ? 9.331 -0.475 15.276 1.00 66.44 84 LYS A O 1
ATOM 637 N N . LEU A 1 85 ? 8.443 0.281 17.192 1.00 68.50 85 LEU A N 1
ATOM 638 C CA . LEU A 1 85 ? 9.020 -0.762 18.048 1.00 68.50 85 LEU A CA 1
ATOM 639 C C . LEU A 1 85 ? 8.326 -2.125 17.880 1.00 68.50 85 LEU A C 1
ATOM 641 O O . LEU A 1 85 ? 8.954 -3.162 18.088 1.00 68.50 85 LEU A O 1
ATOM 645 N N . GLN A 1 86 ? 7.055 -2.142 17.471 1.00 64.56 86 GLN A N 1
ATOM 646 C CA . GLN A 1 86 ? 6.318 -3.364 17.121 1.00 64.56 86 GLN A CA 1
ATOM 647 C C . GLN A 1 86 ? 6.536 -3.814 15.666 1.00 64.56 86 GLN A C 1
ATOM 649 O O . GLN A 1 86 ? 6.272 -4.971 15.333 1.00 64.56 86 GLN A O 1
ATOM 654 N N . TYR A 1 87 ? 7.075 -2.943 14.809 1.00 57.25 87 TYR A N 1
ATOM 655 C CA . TYR A 1 87 ? 7.330 -3.203 13.390 1.00 57.25 87 TYR A CA 1
ATOM 656 C C . TYR A 1 87 ? 8.174 -4.461 13.096 1.00 57.25 87 TYR A C 1
ATOM 658 O O . TYR A 1 87 ? 7.836 -5.180 12.154 1.00 57.25 87 TYR A O 1
ATOM 666 N N . PRO A 1 88 ? 9.209 -4.815 13.891 1.00 58.78 88 PRO A N 1
ATOM 667 C CA . PRO A 1 88 ? 9.956 -6.056 13.685 1.00 58.78 88 PRO A CA 1
ATOM 668 C C . PRO A 1 88 ? 9.080 -7.305 13.826 1.00 58.78 88 PRO A C 1
ATOM 670 O O . PRO A 1 88 ? 9.277 -8.266 13.097 1.00 58.78 88 PRO A O 1
ATOM 673 N N . ARG A 1 89 ? 8.075 -7.276 14.713 1.00 55.44 89 ARG A N 1
ATOM 674 C CA . ARG A 1 89 ? 7.125 -8.385 14.877 1.00 55.44 89 ARG A CA 1
ATOM 675 C C . ARG A 1 89 ? 6.122 -8.409 13.725 1.00 55.44 89 ARG A C 1
ATOM 677 O O . ARG A 1 89 ? 5.846 -9.466 13.180 1.00 55.44 89 ARG A O 1
ATOM 684 N N . LEU A 1 90 ? 5.618 -7.247 13.308 1.00 53.22 90 LEU A N 1
ATOM 685 C CA . LEU A 1 90 ? 4.624 -7.119 12.233 1.00 53.22 90 LEU A CA 1
ATOM 686 C C . LEU A 1 90 ? 5.162 -7.513 10.847 1.00 53.22 90 LEU A C 1
ATOM 688 O O . LEU A 1 90 ? 4.396 -7.985 10.011 1.00 53.22 90 LEU A O 1
ATOM 692 N N . ARG A 1 91 ? 6.469 -7.365 10.602 1.00 53.69 91 ARG A N 1
ATOM 693 C CA . ARG A 1 91 ? 7.104 -7.765 9.338 1.00 53.69 91 ARG A CA 1
ATOM 694 C C . ARG A 1 91 ? 7.085 -9.285 9.118 1.00 53.69 91 ARG A C 1
ATOM 696 O O . ARG A 1 91 ? 6.899 -9.708 7.981 1.00 53.69 91 ARG A O 1
ATOM 703 N N . ASP A 1 92 ? 7.168 -10.080 10.185 1.00 51.97 92 ASP A N 1
ATOM 704 C CA . ASP A 1 92 ? 6.993 -11.539 10.114 1.00 51.97 92 ASP A CA 1
ATOM 705 C C . ASP A 1 92 ? 5.511 -11.940 9.985 1.00 51.97 92 ASP A C 1
ATOM 707 O O . ASP A 1 92 ? 5.185 -12.940 9.346 1.00 51.97 92 ASP A O 1
ATOM 711 N N . TYR A 1 93 ? 4.584 -11.120 10.497 1.00 50.47 93 TYR A N 1
ATOM 712 C CA . TYR A 1 93 ? 3.142 -11.307 10.285 1.00 50.47 93 TYR A CA 1
ATOM 713 C C . TYR A 1 93 ? 2.663 -10.874 8.891 1.00 50.47 93 TYR A C 1
ATOM 715 O O . TYR A 1 93 ? 1.621 -11.349 8.451 1.00 50.47 93 TYR A O 1
ATOM 723 N N . GLY A 1 94 ? 3.402 -10.031 8.162 1.00 46.09 94 GLY A N 1
ATOM 724 C CA . GLY A 1 94 ? 3.025 -9.558 6.821 1.00 46.09 94 GLY A CA 1
ATOM 725 C C . GLY A 1 94 ? 2.922 -10.669 5.767 1.00 46.09 94 GLY A C 1
ATOM 726 O O . GLY A 1 94 ? 2.083 -10.586 4.878 1.00 46.09 94 GLY A O 1
ATOM 727 N N . ALA A 1 95 ? 3.695 -11.751 5.909 1.00 48.09 95 ALA A N 1
ATOM 728 C CA . ALA A 1 95 ? 3.582 -12.938 5.053 1.00 48.09 95 ALA A CA 1
ATOM 729 C C . ALA A 1 95 ? 2.413 -13.872 5.447 1.00 48.09 95 ALA A C 1
ATOM 731 O O . ALA A 1 95 ? 2.036 -14.754 4.677 1.00 48.09 95 ALA A O 1
ATOM 732 N N . ILE A 1 96 ? 1.825 -13.683 6.635 1.00 48.72 96 ILE A N 1
ATOM 733 C CA . ILE A 1 96 ? 0.702 -14.479 7.168 1.00 48.72 96 ILE A CA 1
ATOM 734 C C . ILE A 1 96 ? -0.627 -13.702 7.056 1.00 48.72 96 ILE A C 1
ATOM 736 O O . ILE A 1 96 ? -1.697 -14.301 6.920 1.00 48.72 96 ILE A O 1
ATOM 740 N N . ALA A 1 97 ? -0.571 -12.368 7.052 1.00 48.06 97 ALA A N 1
ATOM 741 C CA . ALA A 1 97 ? -1.729 -11.476 7.032 1.00 48.06 97 ALA A CA 1
ATOM 742 C C . ALA A 1 97 ? -2.541 -11.541 5.726 1.00 48.06 97 ALA A C 1
ATOM 744 O O . ALA A 1 97 ? -3.744 -11.297 5.756 1.00 48.06 97 ALA A O 1
ATOM 745 N N . GLU A 1 98 ? -1.937 -11.953 4.606 1.00 47.44 98 GLU A N 1
ATOM 746 C CA . GLU A 1 98 ? -2.671 -12.198 3.353 1.00 47.44 98 GLU A CA 1
ATOM 747 C C . GLU A 1 98 ? -3.570 -13.449 3.396 1.00 47.44 98 GLU A C 1
ATOM 749 O O . GLU A 1 98 ? -4.391 -13.637 2.501 1.00 47.44 98 GLU A O 1
ATOM 754 N N . ARG A 1 99 ? -3.457 -14.324 4.410 1.00 48.78 99 ARG A N 1
ATOM 755 C CA . ARG A 1 99 ? -4.150 -15.630 4.401 1.00 48.78 99 ARG A CA 1
ATOM 756 C C . ARG A 1 99 ? -5.172 -15.878 5.497 1.00 48.78 99 ARG A C 1
ATOM 758 O O . ARG A 1 99 ? -5.895 -16.870 5.408 1.00 48.78 99 ARG A O 1
ATOM 765 N N . THR A 1 100 ? -5.317 -15.003 6.483 1.00 48.31 100 THR A N 1
ATOM 766 C CA . THR A 1 100 ? -6.266 -15.279 7.568 1.00 48.31 100 THR A CA 1
ATOM 767 C C . THR A 1 100 ? -6.778 -13.987 8.173 1.00 48.31 100 THR A C 1
ATOM 769 O O . THR A 1 100 ? -6.130 -13.392 9.030 1.00 48.31 100 THR A O 1
ATOM 772 N N . ALA A 1 101 ? -7.989 -13.582 7.773 1.00 57.06 101 ALA A N 1
ATOM 773 C CA . ALA A 1 101 ? -8.837 -12.810 8.675 1.00 57.06 101 ALA A CA 1
ATOM 774 C C . ALA A 1 101 ? -8.790 -13.500 10.053 1.00 57.06 101 ALA A C 1
ATOM 776 O O . ALA A 1 101 ? -8.845 -14.739 10.076 1.00 57.06 101 ALA A O 1
ATOM 777 N N . PRO A 1 102 ? -8.647 -12.761 11.171 1.00 67.50 102 PRO A N 1
ATOM 778 C CA . PRO A 1 102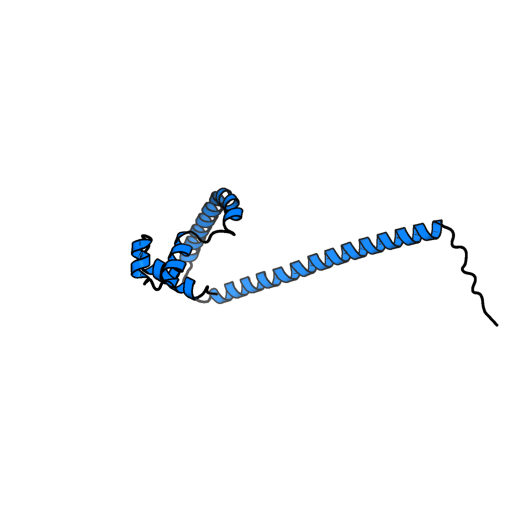 ? -8.474 -13.388 12.474 1.00 67.50 102 PRO A CA 1
ATOM 779 C C . PRO A 1 102 ? -9.592 -14.407 12.693 1.00 67.50 102 PRO A C 1
ATOM 781 O O . PRO A 1 102 ? -10.744 -14.137 12.359 1.00 67.50 102 PRO A O 1
ATOM 784 N N . GLU A 1 103 ? -9.257 -15.596 13.191 1.00 68.44 103 GLU A N 1
ATOM 785 C CA . GLU A 1 103 ? -10.154 -16.764 13.217 1.00 68.44 103 GLU A CA 1
ATOM 786 C C . GLU A 1 103 ? -11.572 -16.428 13.720 1.00 68.44 103 GLU A C 1
ATOM 788 O O . GLU A 1 103 ? -12.569 -16.871 13.152 1.00 68.44 103 GLU A O 1
ATOM 793 N N . ARG A 1 104 ? -11.675 -15.529 14.707 1.00 70.50 104 ARG A N 1
ATOM 794 C CA . ARG A 1 104 ? -12.938 -15.015 15.261 1.00 70.50 104 ARG A CA 1
ATOM 795 C C . ARG A 1 104 ? -13.875 -14.397 14.215 1.00 70.50 104 ARG A C 1
ATOM 797 O O . ARG A 1 104 ? -15.074 -14.641 14.277 1.00 70.50 104 ARG A O 1
ATOM 804 N N . TYR A 1 105 ? -13.350 -13.671 13.227 1.00 77.19 105 TYR A N 1
ATOM 805 C CA . TYR A 1 105 ? -14.133 -13.088 12.129 1.00 77.19 105 TYR A CA 1
ATOM 806 C C . TYR A 1 105 ? -14.682 -14.175 11.204 1.00 77.19 105 TYR A C 1
ATOM 808 O O . TYR A 1 105 ? -15.835 -14.107 10.783 1.00 77.19 105 TYR A O 1
ATOM 816 N N . ARG A 1 106 ? -13.883 -15.213 10.920 1.00 77.19 106 ARG A N 1
ATOM 817 C CA . ARG A 1 106 ? -14.315 -16.348 10.089 1.00 77.19 106 ARG A CA 1
ATOM 818 C C . ARG A 1 106 ? -15.408 -17.149 10.788 1.00 77.19 106 ARG A C 1
ATOM 820 O O . ARG A 1 106 ? -16.376 -17.542 10.140 1.00 77.19 106 ARG A O 1
ATOM 827 N N . TYR A 1 107 ? -15.275 -17.363 12.097 1.00 82.56 107 TYR A N 1
ATOM 828 C CA . TYR A 1 107 ? -16.311 -18.015 12.894 1.00 82.56 107 TYR A CA 1
ATOM 829 C C . TYR A 1 107 ? -17.577 -17.163 12.970 1.00 82.56 107 TYR A C 1
ATOM 831 O O . TYR A 1 107 ? -18.645 -17.678 12.660 1.00 82.56 107 TYR A O 1
ATOM 839 N N . ALA A 1 108 ? -17.471 -15.865 13.265 1.00 83.56 108 ALA A N 1
ATOM 840 C CA . ALA A 1 108 ? -18.624 -14.965 13.289 1.00 83.56 108 ALA A CA 1
ATOM 841 C C . ALA A 1 108 ? -19.359 -14.922 11.938 1.00 83.56 108 ALA A C 1
ATOM 843 O O . ALA A 1 108 ? -20.582 -14.997 11.913 1.00 83.56 108 ALA A O 1
ATOM 844 N N . HIS A 1 109 ? -18.627 -14.892 10.821 1.00 83.25 109 HIS A N 1
ATOM 845 C CA . HIS A 1 109 ? -19.199 -14.947 9.474 1.00 83.25 109 HIS A CA 1
ATOM 846 C C . HIS A 1 109 ? -19.918 -16.275 9.190 1.00 83.25 109 HIS A C 1
ATOM 848 O O . HIS A 1 109 ? -21.016 -16.290 8.648 1.00 83.25 109 HIS A O 1
ATOM 854 N N . ARG A 1 110 ? -19.335 -17.423 9.560 1.00 84.81 110 ARG A N 1
ATOM 855 C CA . ARG A 1 110 ? -20.017 -18.722 9.395 1.00 84.81 110 ARG A CA 1
ATOM 856 C C . ARG A 1 110 ? -21.249 -18.838 10.293 1.00 84.81 110 ARG A C 1
ATOM 858 O O . ARG A 1 110 ? -22.248 -19.413 9.878 1.00 84.81 110 ARG A O 1
ATOM 865 N N . LEU A 1 111 ? -21.190 -18.318 11.516 1.00 85.88 111 LEU A N 1
ATOM 866 C CA . LEU A 1 111 ? -22.320 -18.331 12.447 1.00 85.88 111 LEU A CA 1
ATOM 867 C C . LEU A 1 111 ? -23.447 -17.410 11.961 1.00 85.88 111 LEU A C 1
ATOM 869 O O . LEU A 1 111 ? -24.606 -17.818 11.974 1.00 85.88 111 LEU A O 1
ATOM 873 N N . SER A 1 112 ? -23.114 -16.225 11.440 1.00 86.44 112 SER A N 1
ATOM 874 C CA . SER A 1 112 ? -24.100 -15.306 10.864 1.00 86.44 112 SER A CA 1
ATOM 875 C C . SER A 1 112 ? -24.765 -15.882 9.608 1.00 86.44 112 SER A C 1
ATOM 877 O O . SER A 1 112 ? -25.977 -15.752 9.450 1.00 86.44 112 SER A O 1
ATOM 879 N N . GLN A 1 113 ? -24.014 -16.593 8.756 1.00 83.75 113 GLN A N 1
ATOM 880 C CA . GLN A 1 113 ? -24.559 -17.315 7.596 1.00 83.75 113 GLN A CA 1
ATOM 881 C C . GLN A 1 113 ? -25.533 -18.437 7.983 1.00 83.75 113 GLN A C 1
ATOM 883 O O . GLN A 1 113 ? -26.451 -18.734 7.224 1.00 83.75 113 GLN A O 1
ATOM 888 N N . ASN A 1 114 ? -25.365 -19.032 9.166 1.00 83.38 114 ASN A N 1
ATOM 889 C CA . ASN A 1 114 ? -26.278 -20.038 9.713 1.00 83.38 114 ASN A CA 1
ATOM 890 C C . ASN A 1 114 ? -27.471 -19.424 10.477 1.00 83.38 114 ASN A C 1
ATOM 892 O O . ASN A 1 114 ? -28.194 -20.146 11.159 1.00 83.38 114 ASN A O 1
ATOM 896 N N . GLY A 1 115 ? -27.685 -18.106 10.380 1.00 82.31 115 GLY A N 1
ATOM 897 C CA . GLY A 1 115 ? -28.824 -17.423 10.999 1.00 82.31 115 GLY A CA 1
ATOM 898 C C . GLY A 1 115 ? -28.676 -17.175 12.501 1.00 82.31 115 GLY A C 1
ATOM 899 O O . GLY A 1 115 ? -29.670 -16.914 13.171 1.00 82.31 115 GLY A O 1
ATOM 900 N N . MET A 1 116 ? -27.458 -17.261 13.045 1.00 85.44 116 MET A N 1
ATOM 901 C CA . MET A 1 116 ? -27.220 -16.976 14.457 1.00 85.44 116 MET A CA 1
ATOM 902 C C . MET A 1 116 ? -27.236 -15.465 14.725 1.00 85.44 116 MET A C 1
ATOM 904 O O . MET A 1 116 ? -26.557 -14.687 14.049 1.00 85.44 116 MET A O 1
ATOM 908 N N . GLU A 1 117 ? -27.997 -15.059 15.740 1.00 88.12 117 GLU A N 1
ATOM 909 C CA . GLU A 1 117 ? -28.123 -13.663 16.163 1.00 88.12 117 GLU A CA 1
ATOM 910 C C . GLU A 1 117 ? -26.852 -13.151 16.857 1.00 88.12 117 GLU A C 1
ATOM 912 O O . GLU A 1 117 ? -26.132 -13.897 17.528 1.00 88.12 117 GLU A O 1
ATOM 917 N N . ALA A 1 118 ? -26.591 -11.845 16.742 1.00 86.69 118 ALA A N 1
ATOM 918 C CA . ALA A 1 118 ? -25.367 -11.215 17.251 1.00 86.69 118 ALA A CA 1
ATOM 919 C C . ALA A 1 118 ? -25.149 -11.432 18.762 1.00 86.69 118 ALA A C 1
ATOM 921 O O . ALA A 1 118 ? -24.013 -11.556 19.212 1.00 86.69 118 ALA A O 1
ATOM 922 N N . GLU A 1 119 ? -26.223 -11.524 19.547 1.00 88.75 119 GLU A N 1
ATOM 923 C CA . GLU A 1 119 ? -26.159 -11.799 20.988 1.00 88.75 119 GLU A CA 1
ATOM 924 C C . GLU A 1 119 ? -25.615 -13.205 21.298 1.00 88.75 119 GLU A C 1
ATOM 926 O O . GLU A 1 119 ? -24.805 -13.386 22.208 1.00 88.75 119 GLU A O 1
ATOM 931 N N . GLN A 1 120 ? -25.994 -14.199 20.494 1.00 86.69 120 GLN A N 1
ATOM 932 C CA . GLN A 1 120 ? -25.521 -15.579 20.637 1.00 86.69 120 GLN A CA 1
ATOM 933 C C . GLN A 1 120 ? -24.067 -15.714 20.166 1.00 86.69 120 GLN A C 1
ATOM 935 O O . GLN A 1 120 ? -23.270 -16.422 20.775 1.00 86.69 120 GLN A O 1
ATOM 940 N N . ILE A 1 121 ? -23.688 -14.972 19.124 1.00 88.50 121 ILE A N 1
ATOM 941 C CA . ILE A 1 121 ? -22.297 -14.901 18.660 1.00 88.50 121 ILE A CA 1
ATOM 942 C C . ILE A 1 121 ? -21.406 -14.242 19.724 1.00 88.50 121 ILE A C 1
ATOM 944 O O . ILE A 1 121 ? -20.291 -14.707 19.962 1.00 88.50 121 ILE A O 1
ATOM 948 N N . ALA A 1 122 ? -21.896 -13.192 20.390 1.00 88.56 122 ALA A N 1
ATOM 949 C CA . ALA A 1 122 ? -21.162 -12.491 21.439 1.00 88.56 122 ALA A CA 1
ATOM 950 C C . ALA A 1 122 ? -20.820 -13.407 22.619 1.00 88.56 122 ALA A C 1
ATOM 952 O O . ALA A 1 122 ? -19.674 -13.435 23.071 1.00 88.56 122 ALA A O 1
ATOM 953 N N . SER A 1 123 ? -21.792 -14.206 23.070 1.00 86.94 123 SER A N 1
ATOM 954 C CA . SER A 1 123 ? -21.577 -15.171 24.150 1.00 86.94 123 SER A CA 1
ATOM 955 C C . SER A 1 123 ? -20.667 -16.326 23.727 1.00 86.94 123 SER A C 1
ATOM 957 O O . SER A 1 123 ? -19.781 -16.706 24.487 1.00 86.94 123 SER A O 1
ATOM 959 N N . MET A 1 124 ? -20.818 -16.839 22.501 1.00 85.12 124 MET A N 1
ATOM 960 C CA . MET A 1 124 ? -20.021 -17.962 21.996 1.00 85.12 124 MET A CA 1
ATOM 961 C C . MET A 1 124 ? -18.553 -17.598 21.738 1.00 85.12 124 MET A C 1
ATOM 963 O O . MET A 1 124 ? -17.666 -18.425 21.948 1.00 85.12 124 MET A O 1
ATOM 967 N N . LEU A 1 125 ? -18.281 -16.374 21.278 1.00 85.00 125 LEU A N 1
ATOM 968 C CA . LEU A 1 125 ? -16.923 -15.897 20.998 1.00 85.00 125 LEU A CA 1
ATOM 969 C C . LEU A 1 125 ? -16.298 -15.124 22.170 1.00 85.00 125 LEU A C 1
ATOM 971 O O . LEU A 1 125 ? -15.152 -14.685 22.052 1.00 85.00 125 LEU A O 1
ATOM 975 N N . THR A 1 126 ? -17.021 -14.974 23.285 1.00 87.69 126 THR A N 1
ATOM 976 C CA . THR A 1 126 ? -16.617 -14.174 24.455 1.00 87.69 126 THR A CA 1
ATOM 977 C C . THR A 1 126 ? -16.177 -12.763 24.041 1.00 87.69 126 THR A C 1
ATOM 979 O O . THR A 1 126 ? -15.109 -12.279 24.418 1.00 87.69 126 THR A O 1
ATOM 982 N N . ILE A 1 127 ? -16.996 -12.118 23.210 1.00 84.75 127 ILE A N 1
ATOM 983 C CA . ILE A 1 127 ? -16.795 -10.750 22.714 1.00 84.75 127 ILE A CA 1
ATOM 984 C C . ILE A 1 127 ? -17.958 -9.858 23.140 1.00 84.75 127 ILE A C 1
ATOM 986 O O . ILE A 1 127 ? -19.002 -10.332 23.588 1.00 84.75 127 ILE A O 1
ATOM 990 N N . SER A 1 128 ? -17.793 -8.544 22.997 1.00 88.19 128 SER A N 1
ATOM 991 C CA . SER A 1 128 ? -18.892 -7.622 23.287 1.00 88.19 128 SER A CA 1
ATOM 992 C C . SER A 1 128 ? -20.040 -7.790 22.282 1.00 88.19 128 SER A C 1
ATOM 994 O O . SER A 1 128 ? -19.822 -8.093 21.107 1.00 88.19 128 SER A O 1
ATOM 996 N N . GLN A 1 129 ? -21.274 -7.531 22.720 1.00 87.81 129 GLN A N 1
ATOM 997 C CA . GLN A 1 129 ? -22.449 -7.547 21.838 1.00 87.81 129 GLN A CA 1
ATOM 998 C C . GLN A 1 129 ? -22.296 -6.572 20.662 1.00 87.81 129 GLN A C 1
ATOM 1000 O O . GLN A 1 129 ? -22.665 -6.887 19.533 1.00 87.81 129 GLN A O 1
ATOM 1005 N N . HIS A 1 130 ? -21.701 -5.409 20.922 1.00 88.25 130 HIS A N 1
ATOM 1006 C CA . HIS A 1 130 ? -21.420 -4.399 19.909 1.00 88.25 130 HIS A CA 1
ATOM 1007 C C . HIS A 1 130 ? -20.414 -4.897 18.858 1.00 88.25 130 HIS A C 1
ATOM 1009 O O . HIS A 1 130 ? -20.623 -4.711 17.662 1.00 88.25 130 HIS A O 1
ATOM 1015 N N . GLU A 1 131 ? -19.355 -5.593 19.280 1.00 83.00 131 GLU A N 1
ATOM 1016 C CA . GLU A 1 131 ? -18.390 -6.214 18.365 1.00 83.00 131 GLU A CA 1
ATOM 1017 C C . GLU A 1 131 ? -19.057 -7.300 17.512 1.00 83.00 131 GLU A C 1
ATOM 1019 O O . GLU A 1 131 ? -18.915 -7.293 16.292 1.00 83.00 131 GLU A O 1
ATOM 1024 N N . ALA A 1 132 ? -19.874 -8.171 18.109 1.00 88.50 132 ALA A N 1
ATOM 1025 C CA . ALA A 1 132 ? -20.614 -9.185 17.360 1.00 88.50 132 ALA A CA 1
ATOM 1026 C C . ALA A 1 132 ? -21.570 -8.572 16.319 1.00 88.50 132 ALA A C 1
ATOM 1028 O O . ALA A 1 132 ? -21.652 -9.065 15.194 1.00 88.50 132 ALA A O 1
ATOM 1029 N N . GLN A 1 133 ? -22.248 -7.468 16.647 1.00 89.38 133 G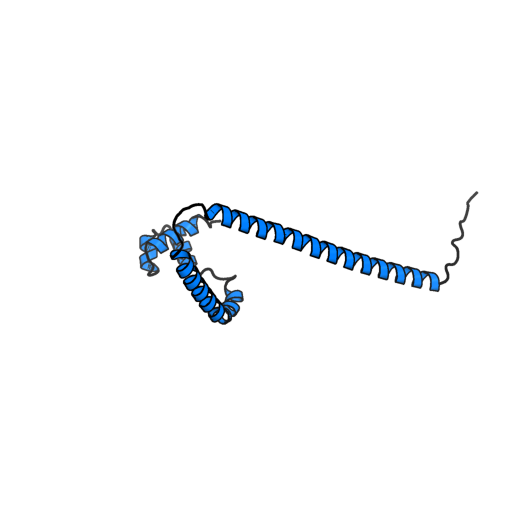LN A N 1
ATOM 1030 C CA . GLN A 1 133 ? -23.095 -6.738 15.697 1.00 89.38 133 GLN A CA 1
ATOM 1031 C C . GLN A 1 133 ? -22.295 -6.194 14.512 1.00 89.38 133 GLN A C 1
ATOM 1033 O O . GLN A 1 133 ? -22.724 -6.343 13.367 1.00 89.38 133 GLN A O 1
ATOM 1038 N N . GLN A 1 134 ? -21.122 -5.609 14.766 1.00 89.31 134 GLN A N 1
ATOM 1039 C CA . GLN A 1 134 ? -20.236 -5.139 13.701 1.00 89.31 134 GLN A CA 1
ATOM 1040 C C . GLN A 1 134 ? -19.782 -6.291 12.804 1.00 89.31 134 GLN A C 1
ATOM 1042 O O . GLN A 1 134 ? -19.824 -6.162 11.584 1.00 89.31 134 GLN A O 1
ATOM 1047 N N . LEU A 1 135 ? -19.411 -7.436 13.386 1.00 86.75 135 LEU A N 1
ATOM 1048 C CA . LEU A 1 135 ? -19.002 -8.625 12.634 1.00 86.75 135 LEU A CA 1
ATOM 1049 C C . LEU A 1 135 ? -20.127 -9.166 11.750 1.00 86.75 135 LEU A C 1
ATOM 1051 O O . LEU A 1 135 ? -19.901 -9.468 10.579 1.00 86.75 135 LEU A O 1
ATOM 1055 N N . VAL A 1 136 ? -21.346 -9.246 12.284 1.00 86.50 136 VAL A N 1
ATOM 1056 C CA . VAL A 1 136 ? -22.528 -9.656 11.517 1.00 86.50 136 VAL A CA 1
ATOM 1057 C C . VAL A 1 136 ? -22.802 -8.661 10.390 1.00 86.50 136 VAL A C 1
ATOM 1059 O O . VAL A 1 136 ? -23.035 -9.073 9.255 1.00 86.50 136 VAL A O 1
ATOM 1062 N N . HIS A 1 137 ? -22.727 -7.359 10.659 1.00 87.31 137 HIS A N 1
ATOM 1063 C CA . HIS A 1 137 ? -22.951 -6.333 9.644 1.00 87.31 137 HIS A CA 1
ATOM 1064 C C . HIS A 1 137 ? -21.904 -6.402 8.523 1.00 87.31 137 HIS A C 1
ATOM 1066 O O . HIS A 1 137 ? -22.259 -6.458 7.348 1.00 87.31 137 HIS A O 1
ATOM 1072 N N . LEU A 1 138 ? -20.623 -6.506 8.882 1.00 82.19 138 LEU A N 1
ATOM 1073 C CA . LEU A 1 138 ? -19.522 -6.668 7.933 1.00 82.19 138 LEU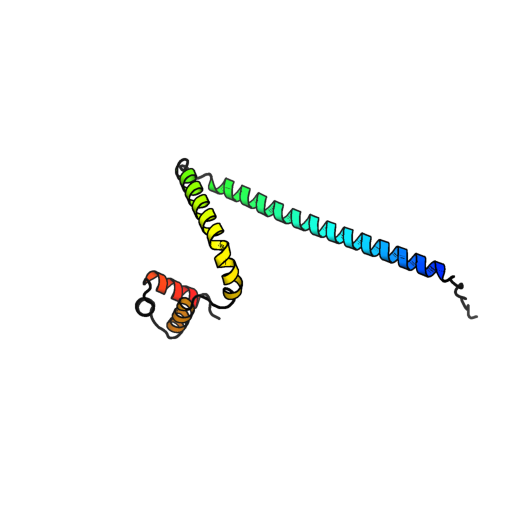 A CA 1
ATOM 1074 C C . LEU A 1 138 ? -19.660 -7.952 7.110 1.00 82.19 138 LEU A C 1
ATOM 1076 O O . LEU A 1 138 ? -19.450 -7.910 5.903 1.00 82.19 138 LEU A O 1
ATOM 1080 N N . SER A 1 139 ? -20.090 -9.062 7.721 1.00 78.75 139 SER A N 1
ATOM 1081 C CA . SER A 1 139 ? -20.315 -10.326 7.003 1.00 78.75 139 SER A CA 1
ATOM 1082 C C . SER A 1 139 ? -21.396 -10.232 5.923 1.00 78.75 139 SER A C 1
ATOM 1084 O O . SER A 1 139 ? -21.339 -10.952 4.932 1.00 78.75 139 SER A O 1
ATOM 1086 N N . ARG A 1 140 ? -22.368 -9.325 6.089 1.00 78.62 140 ARG A N 1
ATOM 1087 C CA . ARG A 1 140 ? -23.411 -9.058 5.088 1.00 78.62 140 ARG A CA 1
ATOM 1088 C C . ARG A 1 140 ? -22.920 -8.130 3.981 1.00 78.62 140 ARG A C 1
ATOM 1090 O O . ARG A 1 140 ? -23.361 -8.263 2.848 1.00 78.62 140 ARG A O 1
ATOM 1097 N N . LEU A 1 141 ? -22.026 -7.197 4.311 1.00 77.06 141 LEU A N 1
ATOM 1098 C CA . LEU A 1 141 ? -21.413 -6.283 3.345 1.00 77.06 141 LEU A CA 1
ATOM 1099 C C . LEU A 1 141 ? -20.354 -6.973 2.475 1.00 77.06 141 LEU A C 1
ATOM 1101 O O . LEU A 1 141 ? -20.107 -6.529 1.360 1.00 77.06 141 LEU A O 1
ATOM 1105 N N . SER A 1 142 ? -19.723 -8.036 2.983 1.00 65.62 142 SER A N 1
ATOM 1106 C CA . SER A 1 142 ? -18.629 -8.741 2.308 1.00 65.62 142 SER A CA 1
ATOM 1107 C C . SER A 1 142 ? -19.046 -10.012 1.556 1.00 65.62 142 SER A C 1
ATOM 1109 O O . SER A 1 142 ? -18.191 -10.873 1.352 1.00 65.62 142 SER A O 1
ATOM 1111 N N . GLY A 1 143 ? -20.322 -10.199 1.204 1.00 52.19 143 GLY A N 1
ATOM 1112 C CA . GLY A 1 143 ? -20.772 -11.431 0.544 1.00 52.19 143 GLY A CA 1
ATOM 1113 C C . GLY A 1 143 ? -21.510 -11.202 -0.772 1.00 52.19 143 GLY A C 1
ATOM 1114 O O . GLY A 1 143 ? -22.281 -10.247 -0.860 1.00 52.19 143 GLY A O 1
ATOM 1115 N N . PRO A 1 144 ? -21.481 -12.196 -1.679 1.00 49.16 144 PRO A N 1
ATOM 1116 C CA . PRO A 1 144 ? -20.315 -12.784 -2.363 1.00 49.16 144 PRO A CA 1
ATOM 1117 C C . PRO A 1 144 ? -19.580 -11.822 -3.317 1.00 49.16 144 PRO A C 1
ATOM 1119 O O . PRO A 1 144 ? -20.173 -10.800 -3.725 1.00 49.16 144 PRO A O 1
#

Secondary structure (DSSP, 8-state):
-----PPP---HHHHHHHHHHHHHHHHHHHHHHHHHHHHHHHHHHHHHHHHHHHHHHHHTTS---HHHHHHHHHHHHHHHHHHHHHHHHHHHHHHHHTT-S-HHHHHHHHHHHTT--HHHHHH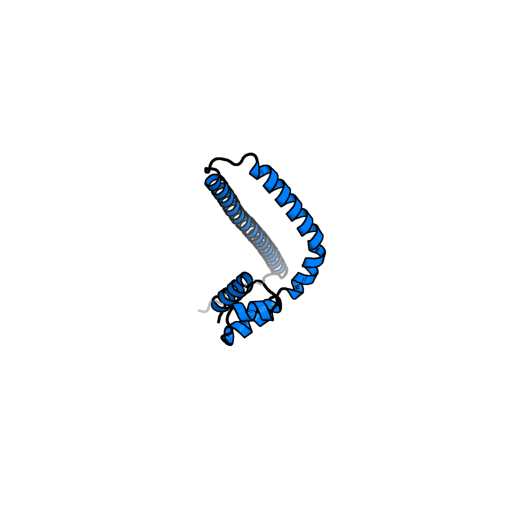HHT--HHHHHHHHHHHHHT--